Protein AF-A0A828T640-F1 (afdb_monomer_lite)

Foldseek 3Di:
DDDDDDDDDDDDPDDPVRVVVVVVVVVCVVCVVVVVVVVVVVVVVVVVVVVVVVVVD

Radius of gyration: 26.06 Å; chains: 1; bounding box: 60×32×6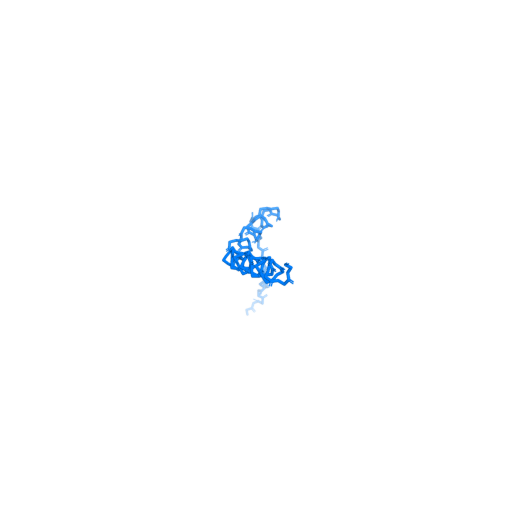3 Å

Structure (mmCIF, N/CA/C/O backbone):
data_AF-A0A828T640-F1
#
_entry.id   AF-A0A828T640-F1
#
loop_
_atom_site.group_PDB
_atom_site.id
_atom_site.type_symbol
_atom_site.label_atom_id
_atom_site.label_alt_id
_atom_site.label_comp_id
_atom_site.label_asym_id
_atom_site.label_entity_id
_atom_site.label_seq_id
_atom_site.pdbx_PDB_ins_code
_atom_site.Cartn_x
_atom_site.Cartn_y
_atom_site.Cartn_z
_atom_site.occupancy
_atom_site.B_iso_or_equiv
_atom_site.auth_seq_id
_atom_site.auth_comp_id
_atom_site.auth_asym_id
_atom_site.auth_atom_id
_atom_site.pdbx_PDB_model_num
ATOM 1 N N . MET A 1 1 ? 40.606 -16.589 -24.163 1.00 71.06 1 MET A N 1
ATOM 2 C CA . MET A 1 1 ? 39.251 -16.008 -24.318 1.00 71.06 1 MET A CA 1
ATOM 3 C C . MET A 1 1 ? 39.304 -14.538 -23.938 1.00 71.06 1 MET A C 1
ATOM 5 O O . MET A 1 1 ? 39.809 -14.231 -22.866 1.00 71.06 1 MET A O 1
ATOM 9 N N . ALA A 1 2 ? 38.845 -13.631 -24.804 1.00 76.31 2 ALA A N 1
ATOM 10 C CA . ALA A 1 2 ? 38.799 -12.206 -24.477 1.00 76.31 2 ALA A CA 1
ATOM 11 C C . ALA A 1 2 ? 37.743 -11.942 -23.388 1.00 76.31 2 ALA A C 1
ATOM 13 O O . ALA A 1 2 ? 36.620 -12.448 -23.469 1.00 76.31 2 ALA A O 1
ATOM 14 N N . LYS A 1 3 ? 38.106 -11.168 -22.361 1.00 78.94 3 LYS A N 1
ATOM 15 C CA . LYS A 1 3 ? 37.225 -10.820 -21.239 1.00 78.94 3 LYS A CA 1
ATOM 16 C C . LYS A 1 3 ? 36.090 -9.929 -21.756 1.00 78.94 3 LYS 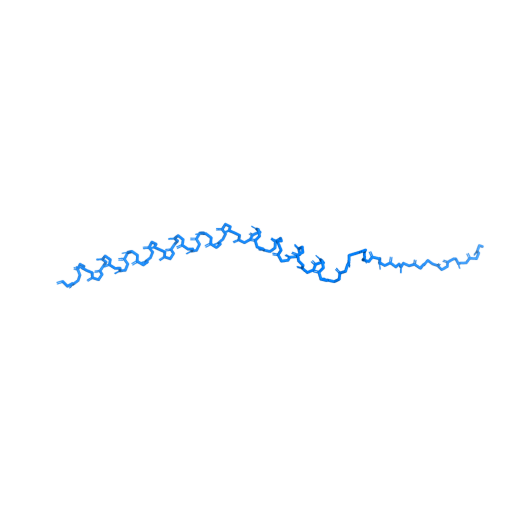A C 1
ATOM 18 O O . LYS A 1 3 ? 36.322 -8.785 -22.136 1.00 78.94 3 LYS A O 1
ATOM 23 N N . ARG A 1 4 ? 34.862 -10.453 -21.804 1.00 81.81 4 ARG A N 1
ATOM 24 C CA . ARG A 1 4 ? 33.676 -9.677 -22.199 1.00 81.81 4 ARG A CA 1
ATOM 25 C C . ARG A 1 4 ? 33.233 -8.793 -21.033 1.00 81.81 4 ARG A C 1
ATOM 27 O O . ARG A 1 4 ? 33.051 -9.286 -19.922 1.00 81.81 4 ARG A O 1
ATOM 34 N N . LYS A 1 5 ? 33.062 -7.491 -21.280 1.00 84.38 5 LYS A N 1
ATOM 35 C CA . LYS A 1 5 ? 32.503 -6.551 -20.299 1.00 84.38 5 LYS A CA 1
ATOM 36 C C . LYS A 1 5 ? 30.991 -6.758 -20.226 1.00 84.38 5 LYS A C 1
ATOM 38 O O . LYS A 1 5 ? 30.293 -6.532 -21.211 1.00 84.38 5 LYS A O 1
ATOM 43 N N . LEU A 1 6 ? 30.500 -7.182 -19.067 1.00 86.50 6 LEU A N 1
ATOM 44 C CA . LEU A 1 6 ? 29.072 -7.298 -18.804 1.00 86.50 6 LEU A CA 1
ATOM 45 C C . LEU A 1 6 ? 28.543 -5.934 -18.351 1.00 86.50 6 LEU A C 1
ATOM 47 O O . LEU A 1 6 ? 29.028 -5.378 -17.368 1.00 86.50 6 LEU A O 1
ATOM 51 N N . ASN A 1 7 ? 27.594 -5.373 -19.101 1.00 85.69 7 ASN A N 1
ATOM 52 C CA . ASN A 1 7 ? 26.968 -4.098 -18.764 1.00 85.69 7 ASN A CA 1
ATOM 53 C C . ASN A 1 7 ? 25.574 -4.374 -18.208 1.00 85.69 7 ASN A C 1
ATOM 55 O O . ASN A 1 7 ? 24.670 -4.733 -18.959 1.00 85.69 7 ASN A O 1
ATOM 59 N N . TYR A 1 8 ? 25.410 -4.187 -16.903 1.00 83.94 8 TYR A N 1
ATOM 60 C CA . TYR A 1 8 ? 24.102 -4.213 -16.266 1.00 83.94 8 TYR A CA 1
ATOM 61 C C . TYR A 1 8 ? 23.465 -2.831 -16.351 1.00 83.94 8 TYR A C 1
ATOM 63 O O . TYR A 1 8 ? 24.106 -1.820 -16.059 1.00 83.94 8 TYR A O 1
ATOM 71 N N . ARG A 1 9 ? 22.200 -2.790 -16.763 1.00 85.38 9 ARG A N 1
ATOM 72 C CA . ARG A 1 9 ? 21.370 -1.588 -16.729 1.00 85.38 9 ARG A CA 1
ATOM 73 C C . ARG A 1 9 ? 20.029 -1.970 -16.133 1.00 85.38 9 ARG A C 1
ATOM 75 O O . ARG A 1 9 ? 19.373 -2.871 -16.643 1.00 85.38 9 ARG A O 1
ATOM 82 N N . PHE A 1 10 ? 19.625 -1.272 -15.083 1.00 80.12 10 PHE A N 1
ATOM 83 C CA . PHE A 1 10 ? 18.254 -1.342 -14.603 1.00 80.12 10 PHE A CA 1
ATOM 84 C C . PHE A 1 10 ? 17.417 -0.413 -15.473 1.00 80.12 10 PHE A C 1
ATOM 86 O O . PHE A 1 10 ? 17.735 0.767 -15.614 1.00 80.12 10 PHE A O 1
ATOM 93 N N . HIS A 1 11 ? 16.409 -0.962 -16.138 1.00 82.81 11 HIS A N 1
ATOM 94 C CA . HIS A 1 11 ? 15.411 -0.164 -16.837 1.00 82.81 11 HIS A CA 1
ATOM 95 C C . HIS A 1 11 ? 14.205 -0.065 -15.922 1.00 82.81 11 HIS A C 1
ATOM 97 O O . HIS A 1 11 ? 13.625 -1.087 -15.564 1.00 82.81 11 HIS A O 1
ATOM 103 N N . ASN A 1 12 ? 13.860 1.159 -15.530 1.00 78.69 12 ASN A N 1
ATOM 104 C CA . ASN A 1 12 ? 12.539 1.426 -14.996 1.00 78.69 12 ASN A CA 1
ATOM 105 C C . ASN A 1 12 ? 11.637 1.770 -16.190 1.00 78.69 12 ASN A C 1
ATOM 107 O O . ASN A 1 12 ? 11.826 2.835 -16.778 1.00 78.69 12 ASN A O 1
ATOM 111 N N . PRO A 1 13 ? 10.719 0.877 -16.602 1.00 84.06 13 PRO A N 1
ATOM 112 C CA . PRO A 1 13 ? 9.802 1.166 -17.700 1.00 84.06 13 PRO A CA 1
ATOM 113 C C . PRO A 1 13 ? 8.741 2.201 -17.306 1.00 84.06 13 PRO A C 1
ATOM 115 O O . PRO A 1 13 ? 8.091 2.767 -18.181 1.00 84.06 13 PRO A O 1
ATOM 118 N N . ASN A 1 14 ? 8.558 2.443 -16.005 1.00 82.50 14 ASN A N 1
ATOM 119 C CA . ASN A 1 14 ? 7.542 3.343 -15.499 1.00 82.50 14 ASN A CA 1
ATOM 120 C C . ASN A 1 14 ? 8.126 4.749 -15.315 1.00 82.50 14 ASN A C 1
ATOM 122 O O . ASN A 1 14 ? 9.202 4.891 -14.721 1.00 82.50 14 ASN A O 1
ATOM 126 N N . PRO A 1 15 ? 7.402 5.797 -15.741 1.00 89.31 15 PRO A N 1
ATOM 127 C CA . PRO A 1 15 ? 7.671 7.156 -15.297 1.00 89.31 15 PRO A CA 1
ATOM 128 C C . PRO A 1 15 ? 7.719 7.238 -13.764 1.00 89.31 15 PRO A C 1
ATOM 130 O O . PRO A 1 15 ? 7.117 6.422 -13.050 1.00 89.31 15 PRO A O 1
ATOM 133 N N . VAL A 1 16 ? 8.458 8.216 -13.246 1.00 88.31 16 VAL A N 1
ATOM 134 C CA . VAL A 1 16 ? 8.653 8.388 -11.798 1.00 88.31 16 VAL A CA 1
ATOM 135 C C . VAL A 1 16 ? 7.314 8.637 -11.108 1.00 88.31 16 VAL A C 1
ATOM 137 O O . VAL A 1 16 ? 7.061 8.086 -10.040 1.00 88.31 16 VAL A O 1
ATOM 140 N N . GLU A 1 17 ? 6.434 9.384 -11.766 1.00 91.12 17 GLU A N 1
ATOM 141 C CA . GLU A 1 17 ? 5.090 9.736 -11.315 1.00 91.12 17 GLU A CA 1
ATOM 142 C C . GLU A 1 17 ? 4.238 8.478 -11.127 1.00 91.12 17 GLU A C 1
ATOM 144 O O . GLU A 1 17 ? 3.703 8.234 -10.051 1.00 91.12 17 GLU A O 1
ATOM 149 N N . VAL A 1 18 ? 4.224 7.605 -12.139 1.00 91.44 18 VAL A N 1
ATOM 150 C CA . VAL A 1 18 ? 3.490 6.332 -12.099 1.00 91.44 18 VAL A CA 1
ATOM 151 C C . VAL A 1 18 ? 4.020 5.436 -10.980 1.00 91.44 18 VAL A C 1
ATOM 153 O O . VAL A 1 18 ? 3.257 4.780 -10.274 1.00 91.44 18 VAL A O 1
ATOM 156 N N . THR A 1 19 ? 5.340 5.412 -10.789 1.00 91.62 19 THR A N 1
ATOM 157 C CA . THR A 1 19 ? 5.959 4.636 -9.707 1.00 91.62 19 THR A CA 1
ATOM 158 C C . THR A 1 19 ? 5.558 5.177 -8.331 1.00 91.62 19 THR A C 1
ATOM 160 O O . THR A 1 19 ? 5.252 4.392 -7.433 1.00 91.62 19 THR A O 1
ATOM 163 N N . ALA A 1 20 ? 5.532 6.501 -8.164 1.00 93.56 20 ALA A N 1
ATOM 164 C CA . ALA A 1 20 ? 5.111 7.147 -6.925 1.00 93.56 20 ALA A CA 1
ATOM 165 C C . ALA A 1 20 ? 3.641 6.840 -6.594 1.00 93.56 20 ALA A C 1
ATOM 167 O O . ALA A 1 20 ? 3.345 6.490 -5.450 1.00 93.56 20 ALA A O 1
ATOM 168 N N . ASP A 1 21 ? 2.752 6.872 -7.590 1.00 96.06 21 ASP A N 1
ATOM 169 C CA . ASP A 1 21 ? 1.332 6.541 -7.418 1.00 96.06 21 ASP A CA 1
ATOM 170 C C . ASP A 1 21 ? 1.131 5.093 -6.948 1.00 96.06 21 ASP A C 1
ATOM 172 O O . ASP A 1 21 ? 0.349 4.833 -6.027 1.00 96.06 21 ASP A O 1
ATOM 176 N N . TYR A 1 22 ? 1.875 4.138 -7.519 1.00 94.81 22 TYR A N 1
ATOM 177 C CA . TYR A 1 22 ? 1.823 2.740 -7.076 1.00 94.81 22 TYR A CA 1
ATOM 178 C C . TYR A 1 22 ? 2.310 2.565 -5.637 1.00 94.81 22 TYR A C 1
ATOM 180 O O . TYR A 1 22 ? 1.679 1.842 -4.863 1.00 94.81 22 TYR A O 1
ATOM 188 N N . ILE A 1 23 ? 3.407 3.228 -5.260 1.00 95.81 23 ILE A N 1
ATOM 189 C CA . ILE A 1 23 ? 3.925 3.174 -3.887 1.00 95.81 23 ILE A CA 1
ATOM 190 C C . ILE A 1 23 ? 2.896 3.751 -2.915 1.00 95.81 23 ILE A C 1
ATOM 192 O O . ILE A 1 23 ? 2.604 3.127 -1.894 1.00 95.81 23 ILE A O 1
ATOM 196 N N . LEU A 1 24 ? 2.313 4.905 -3.246 1.00 97.38 24 LEU A N 1
ATOM 197 C CA . LEU A 1 24 ? 1.296 5.545 -2.420 1.00 97.38 24 LEU A CA 1
ATOM 198 C C . LEU A 1 24 ? 0.084 4.630 -2.224 1.00 97.38 24 LEU A C 1
ATOM 200 O O . LEU A 1 24 ? -0.365 4.445 -1.093 1.00 97.38 24 LEU A O 1
ATOM 204 N N . LYS A 1 25 ? -0.405 4.009 -3.302 1.00 97.75 25 LYS A N 1
ATOM 205 C CA . LYS A 1 25 ? -1.522 3.062 -3.246 1.00 97.75 25 LYS A CA 1
ATOM 206 C C . LYS A 1 25 ? -1.239 1.907 -2.283 1.00 97.75 25 LYS A C 1
ATOM 208 O O . LYS A 1 25 ? -2.041 1.660 -1.386 1.00 97.75 25 LYS A O 1
ATOM 213 N N . VAL A 1 26 ? -0.081 1.258 -2.413 1.00 97.56 26 VAL A N 1
ATOM 214 C CA . VAL A 1 26 ? 0.314 0.149 -1.527 1.00 97.56 26 VAL A CA 1
ATOM 215 C C . VAL A 1 26 ? 0.422 0.612 -0.074 1.00 97.56 26 VAL A C 1
ATOM 217 O O . VAL A 1 26 ? -0.031 -0.088 0.829 1.00 97.56 26 VAL A O 1
ATOM 220 N N . MET A 1 27 ? 0.990 1.796 0.171 1.00 97.69 27 MET A N 1
ATOM 221 C CA . MET A 1 27 ? 1.098 2.347 1.524 1.00 97.69 27 MET A CA 1
ATOM 222 C C . MET A 1 27 ? -0.270 2.639 2.147 1.00 97.69 27 MET A C 1
ATOM 224 O O . MET A 1 27 ? -0.437 2.427 3.347 1.00 97.69 27 MET A O 1
ATOM 228 N N . ILE A 1 28 ? -1.244 3.112 1.368 1.00 97.50 28 ILE A N 1
ATOM 229 C CA . ILE A 1 28 ? -2.612 3.344 1.850 1.00 97.50 28 ILE A CA 1
ATOM 230 C C . ILE A 1 28 ? -3.295 2.009 2.157 1.00 97.50 28 ILE A C 1
ATOM 232 O O . ILE A 1 28 ? -3.808 1.823 3.261 1.00 97.50 28 ILE A O 1
ATOM 236 N N . GLU A 1 29 ? -3.254 1.060 1.221 1.00 97.56 29 GLU A N 1
ATOM 237 C CA . GLU A 1 29 ? -3.881 -0.259 1.376 1.00 97.56 29 GLU A CA 1
ATOM 238 C C . GLU A 1 29 ? -3.322 -0.999 2.598 1.00 97.56 29 GLU A C 1
ATOM 240 O O . GLU A 1 29 ? -4.084 -1.424 3.465 1.00 97.56 29 GLU A O 1
ATOM 245 N N . ALA A 1 30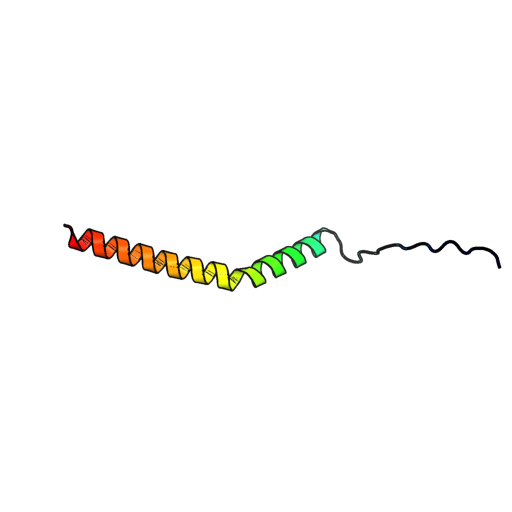 ? -1.996 -1.047 2.747 1.00 97.38 30 ALA A N 1
ATOM 246 C CA . ALA A 1 30 ? -1.346 -1.723 3.869 1.00 97.38 30 ALA A CA 1
ATOM 247 C C . ALA A 1 30 ? -1.648 -1.085 5.238 1.00 97.38 30 ALA A C 1
ATOM 249 O O . ALA A 1 30 ? -1.584 -1.764 6.262 1.00 97.38 30 ALA A O 1
ATOM 250 N N . ASN A 1 31 ? -1.961 0.215 5.284 1.00 97.69 31 ASN A N 1
ATOM 251 C CA . ASN A 1 31 ? -2.242 0.924 6.536 1.00 97.69 31 ASN A CA 1
ATOM 252 C C . ASN A 1 31 ? -3.738 1.052 6.855 1.00 97.69 31 ASN A C 1
ATOM 254 O O . ASN A 1 31 ? -4.070 1.555 7.931 1.00 97.69 31 ASN A O 1
ATOM 258 N N . THR A 1 32 ? -4.633 0.605 5.970 1.00 97.50 32 THR A N 1
ATOM 259 C CA . THR A 1 32 ? -6.083 0.821 6.111 1.00 97.50 32 THR A CA 1
ATOM 260 C C . THR A 1 32 ? -6.617 0.237 7.425 1.00 97.50 32 THR A C 1
ATOM 262 O O . THR A 1 32 ? -7.21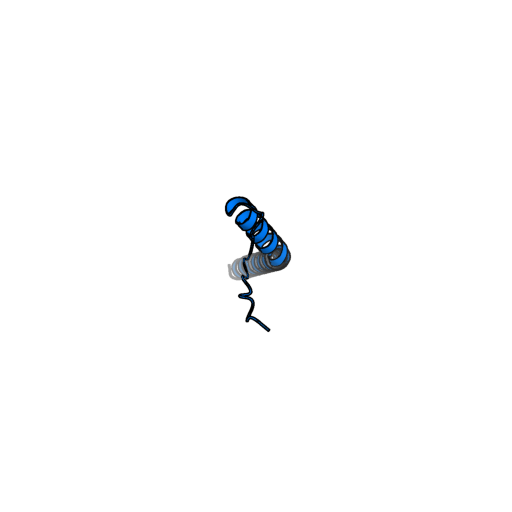1 0.964 8.220 1.00 97.50 32 THR A O 1
ATOM 265 N N . GLU A 1 33 ? -6.299 -1.024 7.729 1.00 96.88 33 GLU A N 1
ATOM 266 C CA . GLU A 1 33 ? -6.741 -1.691 8.967 1.00 96.88 33 GLU A CA 1
ATOM 267 C C . GLU A 1 33 ? -6.203 -1.005 10.230 1.00 96.88 33 GLU A C 1
ATOM 269 O O . GLU A 1 33 ? -6.905 -0.850 11.232 1.00 96.88 33 GLU A O 1
ATOM 274 N N . LYS A 1 34 ? -4.943 -0.555 10.189 1.00 97.25 34 LYS A N 1
ATOM 275 C CA . LYS A 1 34 ? -4.312 0.137 11.316 1.00 97.25 34 LYS A CA 1
ATOM 276 C C . LYS A 1 34 ? -5.007 1.466 11.603 1.00 97.25 34 LYS A C 1
ATOM 278 O O . LYS A 1 34 ? -5.239 1.790 12.767 1.00 97.25 34 LYS A O 1
ATOM 283 N N . VAL A 1 35 ? -5.329 2.228 10.559 1.00 96.88 35 VAL A N 1
ATOM 284 C CA . VAL A 1 35 ? -6.057 3.497 10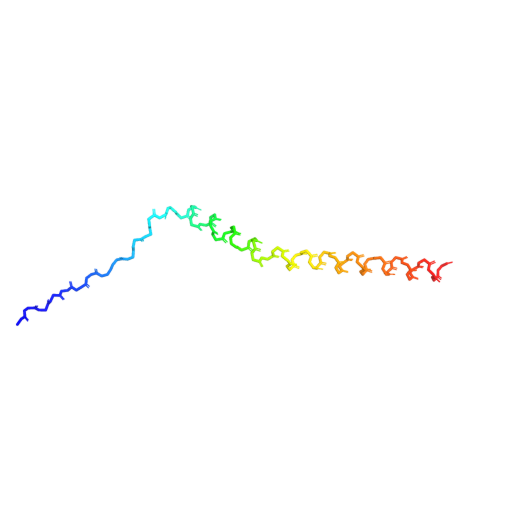.687 1.00 96.88 35 VAL A CA 1
ATOM 285 C C . VAL A 1 35 ? -7.460 3.252 11.236 1.00 96.88 35 VAL A C 1
ATOM 287 O O . VAL A 1 35 ? -7.870 3.941 12.169 1.00 96.88 35 VAL A O 1
ATOM 290 N N . GLU A 1 36 ? -8.171 2.249 10.721 1.00 97.31 36 GLU A N 1
ATOM 291 C CA . GLU A 1 36 ? -9.520 1.912 11.180 1.00 97.31 36 GLU A CA 1
ATOM 292 C C . GLU A 1 36 ? -9.542 1.513 12.661 1.00 97.31 36 GLU A C 1
ATOM 294 O O . GLU A 1 36 ? -10.346 2.037 13.436 1.00 97.31 36 GLU A O 1
ATOM 299 N N . LYS A 1 37 ? -8.594 0.675 13.090 1.00 97.44 37 LYS A N 1
ATOM 300 C CA . LYS A 1 37 ? -8.446 0.286 14.495 1.00 97.44 37 LYS A CA 1
ATOM 301 C C . LYS A 1 37 ? -8.193 1.489 15.409 1.00 97.44 37 LYS A C 1
ATOM 303 O O . LYS A 1 37 ? -8.874 1.641 16.420 1.00 97.44 37 LYS A O 1
ATOM 308 N N . ILE A 1 38 ? -7.259 2.368 15.038 1.00 97.69 38 ILE A N 1
ATOM 309 C CA . ILE A 1 38 ? -6.949 3.580 15.817 1.00 97.69 38 ILE A CA 1
ATOM 310 C C . ILE A 1 38 ? -8.179 4.490 15.916 1.00 97.69 38 ILE A C 1
ATOM 312 O O . ILE A 1 38 ? -8.449 5.064 16.972 1.00 97.69 38 ILE A O 1
ATOM 316 N N . LEU A 1 39 ? -8.945 4.630 14.832 1.00 97.31 39 LEU A N 1
ATOM 317 C CA . LEU A 1 39 ? -10.184 5.406 14.841 1.00 97.31 39 LEU A CA 1
ATOM 318 C C . LEU A 1 39 ? -11.216 4.813 15.804 1.00 97.31 39 LEU A C 1
ATOM 320 O O . LEU A 1 39 ? -11.775 5.555 16.613 1.00 97.31 39 LEU A O 1
ATOM 324 N N . GLN A 1 40 ? -11.435 3.497 15.765 1.00 96.94 40 GLN A N 1
ATOM 325 C CA . GLN A 1 40 ? -12.358 2.815 16.675 1.00 96.94 40 GLN A CA 1
ATOM 326 C C . GLN A 1 40 ? -11.932 2.974 18.140 1.00 96.94 40 GLN A C 1
ATOM 328 O O . GLN A 1 40 ? -12.746 3.362 18.980 1.00 96.94 40 GLN A O 1
ATOM 333 N N . GLU A 1 41 ? -10.654 2.747 18.446 1.00 96.94 41 GLU A N 1
ATOM 334 C CA . GLU A 1 41 ? -10.103 2.917 19.794 1.00 96.94 41 GLU A CA 1
ATOM 335 C C . GLU A 1 41 ? -10.293 4.354 20.291 1.00 96.94 41 GLU A C 1
ATOM 337 O O . GLU A 1 41 ? -10.810 4.565 21.387 1.00 96.94 41 GLU A O 1
ATOM 342 N N . ASN A 1 42 ? -9.985 5.354 19.462 1.00 96.50 42 ASN A N 1
ATOM 343 C CA . ASN A 1 42 ? -10.187 6.762 19.808 1.00 96.50 42 ASN A CA 1
ATOM 344 C C . ASN A 1 42 ? -11.663 7.107 20.053 1.00 96.50 42 ASN A C 1
ATOM 346 O O . ASN A 1 42 ? -11.971 7.885 20.959 1.00 96.50 42 ASN A O 1
ATOM 350 N N . MET A 1 43 ? -12.593 6.533 19.281 1.00 95.50 43 MET A N 1
ATOM 351 C CA . MET A 1 43 ? -14.030 6.718 19.511 1.00 95.50 43 MET A CA 1
ATOM 352 C C . MET A 1 43 ? -14.473 6.113 20.847 1.00 95.50 43 MET A C 1
ATOM 354 O O . MET A 1 43 ? -15.243 6.744 21.576 1.00 95.50 43 MET A O 1
ATOM 358 N N . VAL A 1 44 ? -13.970 4.924 21.190 1.00 94.88 44 VAL A N 1
ATOM 359 C CA . VAL A 1 44 ? -14.247 4.269 22.477 1.00 94.88 44 VAL A CA 1
ATOM 360 C C . VAL A 1 44 ? -13.684 5.097 23.629 1.00 94.88 44 VAL A C 1
ATOM 362 O O . VAL A 1 44 ? -14.426 5.403 24.560 1.00 94.88 44 VAL A O 1
ATOM 365 N N . GLN A 1 45 ? -12.429 5.541 23.539 1.00 93.88 45 GLN A N 1
ATOM 366 C CA . GLN A 1 45 ? -11.804 6.387 24.561 1.00 93.88 45 GLN A CA 1
ATOM 367 C C . GLN A 1 45 ? -12.571 7.697 24.761 1.00 93.88 45 GLN A C 1
ATOM 369 O O . GLN A 1 45 ? -12.898 8.071 25.887 1.00 93.88 45 GLN A O 1
ATOM 374 N N . LYS A 1 46 ? -12.958 8.363 23.666 1.00 94.38 46 LYS A N 1
ATOM 375 C CA . LYS A 1 46 ? -13.778 9.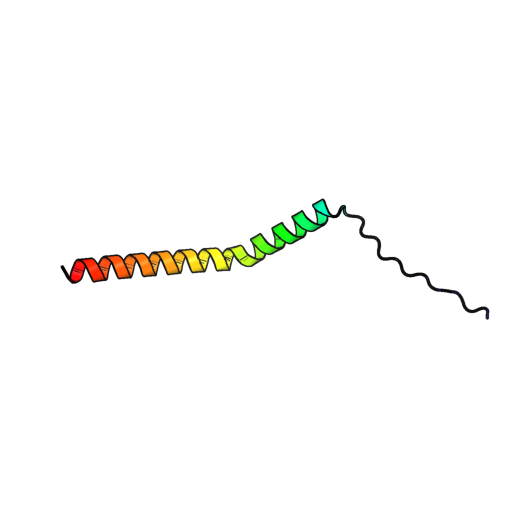579 23.722 1.00 94.38 46 LYS A CA 1
ATOM 376 C C . LYS A 1 46 ? -15.135 9.326 24.380 1.00 94.38 46 LYS A C 1
ATOM 378 O O . LYS A 1 46 ? -15.631 10.180 25.114 1.00 94.38 46 LYS A O 1
ATOM 383 N N . ARG A 1 47 ? -15.760 8.173 24.119 1.00 92.94 47 ARG A N 1
ATOM 384 C CA . ARG A 1 47 ? -17.027 7.791 24.754 1.00 92.94 47 ARG A CA 1
ATOM 385 C C . ARG A 1 47 ? -16.852 7.576 26.255 1.00 92.94 47 ARG A C 1
ATOM 387 O O . ARG A 1 47 ? -17.645 8.130 27.008 1.00 92.94 47 ARG A O 1
ATOM 394 N N . ILE A 1 48 ? -15.833 6.820 26.662 1.00 91.88 48 ILE A N 1
ATOM 395 C CA . ILE A 1 48 ? -15.523 6.553 28.074 1.00 91.88 48 ILE A CA 1
ATOM 396 C C . ILE A 1 48 ? -15.305 7.873 28.815 1.00 91.88 48 ILE A C 1
ATOM 398 O O . ILE A 1 48 ? -16.031 8.151 29.763 1.00 91.88 48 ILE A O 1
ATOM 402 N N . TRP A 1 49 ? -14.422 8.735 28.305 1.00 92.19 49 TRP A N 1
ATOM 403 C CA . TRP A 1 49 ? -14.135 10.042 28.903 1.00 92.19 49 TRP A CA 1
ATOM 404 C C . TRP A 1 49 ? -15.399 10.903 29.072 1.00 92.19 49 TRP A C 1
ATOM 406 O O . TRP A 1 49 ? -15.642 11.471 30.134 1.00 92.19 49 TRP A O 1
ATOM 416 N N . ASN A 1 50 ? -16.263 10.947 28.050 1.00 90.06 50 ASN A N 1
ATOM 417 C CA . ASN A 1 50 ? -17.530 11.680 28.121 1.00 90.06 50 ASN A CA 1
ATOM 418 C C . ASN A 1 50 ? -18.506 11.098 29.155 1.00 90.06 50 ASN A C 1
ATOM 420 O O . ASN A 1 50 ? -19.291 11.845 29.737 1.00 90.06 50 ASN A O 1
ATOM 424 N N . THR A 1 51 ? -18.519 9.778 29.341 1.00 88.31 51 THR A N 1
ATOM 425 C CA . THR A 1 51 ? -19.370 9.116 30.337 1.00 88.31 51 THR A CA 1
ATOM 426 C C . THR A 1 51 ? -18.835 9.332 31.748 1.00 88.31 51 THR A C 1
ATOM 428 O O . THR A 1 51 ? -19.613 9.658 32.637 1.00 88.31 51 THR A O 1
ATOM 431 N N . GLU A 1 52 ? -17.526 9.211 31.952 1.00 87.62 52 GLU A N 1
ATOM 432 C CA . GLU A 1 52 ? -16.885 9.437 33.250 1.00 87.62 52 GLU A CA 1
ATOM 433 C C . GLU A 1 52 ? -17.086 10.874 33.732 1.00 87.62 52 GLU A C 1
ATOM 435 O O . GLU A 1 52 ? -17.507 11.078 34.865 1.00 87.62 52 GLU A O 1
ATOM 440 N N . ILE A 1 53 ? -16.909 11.869 32.858 1.00 79.25 53 ILE A N 1
ATOM 441 C CA . ILE A 1 53 ? -17.150 13.275 33.213 1.00 79.25 53 ILE A CA 1
ATOM 442 C C . ILE A 1 53 ? -18.605 13.525 33.595 1.00 79.25 53 ILE A C 1
ATOM 444 O O . ILE A 1 53 ? -18.869 14.206 34.581 1.00 79.25 53 ILE A O 1
ATOM 448 N N . LYS A 1 54 ? -19.561 12.960 32.852 1.00 72.56 54 LYS A N 1
ATOM 449 C CA . LYS A 1 54 ? -20.991 13.115 33.157 1.00 72.56 54 LYS A CA 1
ATOM 450 C C . LYS A 1 54 ? -21.426 12.433 34.454 1.00 72.56 54 LYS A C 1
ATOM 452 O O . LYS A 1 54 ? -22.498 12.755 34.937 1.00 72.56 54 LYS A O 1
ATOM 457 N N . ASN A 1 55 ? -20.638 11.498 34.981 1.00 70.75 55 ASN A N 1
ATOM 458 C CA . ASN A 1 55 ? -20.913 10.832 36.255 1.00 70.75 55 ASN A CA 1
ATOM 459 C C . ASN A 1 55 ? -20.246 11.536 37.454 1.00 70.75 55 ASN A C 1
ATOM 461 O O . ASN A 1 55 ? -20.468 11.123 38.590 1.00 70.75 55 ASN A O 1
ATOM 465 N N . ILE A 1 56 ? -19.402 12.547 37.214 1.00 71.06 56 ILE A N 1
ATOM 466 C CA . ILE A 1 56 ? -18.702 13.322 38.255 1.00 71.06 56 ILE A CA 1
ATOM 467 C C . ILE A 1 56 ? -19.442 14.636 38.582 1.00 71.06 56 ILE A C 1
ATOM 469 O O . ILE A 1 56 ? -19.232 15.196 39.658 1.00 71.06 56 ILE A O 1
ATOM 473 N N . TYR A 1 57 ? -20.318 15.108 37.690 1.00 57.09 57 TYR A N 1
ATOM 474 C CA . TYR A 1 57 ? -21.186 16.280 37.874 1.00 57.09 57 TYR A CA 1
ATOM 475 C C . TYR A 1 57 ? -22.645 15.863 38.045 1.00 57.09 57 TYR A C 1
ATOM 477 O O . TYR A 1 57 ? -23.354 16.547 38.814 1.00 57.09 57 TYR A O 1
#

pLDDT: mean 89.4, std 9.07, range [57.09, 97.75]

Secondary structure (DSSP, 8-state):
---PPP-------S-HHHHHHHHHHHHHHHHHHHHHHHHHHHHHHHHHHHHHHHTT-

Sequence (57 aa):
MAKRKLNYRFHNPNPVEVTADYILKVMIEANTEKVEKILQENMVQKRIWNTEIKNIY